Protein AF-A0A922T7E8-F1 (afdb_monomer)

Secondary structure (DSSP, 8-state):
-----------HHHHHHHHHHHHHHHTHHHHHHHHHHH-SSHHHHHHHHHHHHHHHHHHHHTT---S-HHHHHHHHHHHHHHHHTT--

Solvent-accessible surface area (backbone atoms only — not comparable to full-atom values): 5176 Å² total; per-residue (Å²): 138,83,82,80,78,81,76,75,76,74,57,69,70,60,57,54,50,53,54,52,48,51,51,54,59,73,40,44,66,60,42,35,60,53,25,50,75,79,31,98,40,74,66,58,8,50,50,50,27,51,52,32,52,54,50,50,49,53,34,50,79,69,68,65,70,86,61,61,66,69,63,48,50,51,50,49,39,52,51,54,51,33,42,77,69,70,76,94

Radius of gyration: 17.56 Å; Cα contacts (8 Å, |Δi|>4): 56; chains: 1; bounding box: 66×23×28 Å

Nearest PDB structures (foldseek):
  6kop-assembly1_F  TM=8.417E-01  e=3.363E-01  Mycobacterium tuberculosis H37Rv
  1h3l-assembly1_A  TM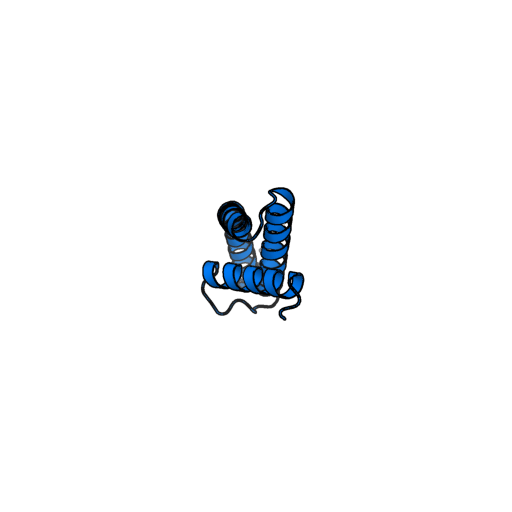=8.907E-01  e=5.599E-01  Streptomyces coelicolor A3(2)
  6in7-assembly1_B  TM=7.638E-01  e=3.002E-01  Pseudomonas aeruginosa PAO1
  8z6g-assembly1_B  TM=7.088E-01  e=2.262E-01  Pseudomonas aeruginosa

Foldseek 3Di:
DDPPPPPVPDDPLVVVLVVVLVVLVVCLVVQLVVLVVLDVDSVSSNVLSVQLSVVLNVCSVVVNPPDPSVVSSVVSSVVVSCVVVVND

InterPro domains:
  IPR013325 RNA polymerase sigma factor, region 2 [SSF88946] (16-84)

pLDDT: mean 82.47, std 15.55, range [41.03, 96.75]

Organism: NCBI:txid1509405

Structure (mmCIF, N/CA/C/O backbone):
data_AF-A0A922T7E8-F1
#
_entry.id   AF-A0A922T7E8-F1
#
loop_
_atom_site.group_PDB
_atom_site.id
_atom_site.type_symbol
_atom_site.label_atom_id
_atom_site.label_alt_id
_atom_site.label_comp_id
_atom_site.label_asym_id
_atom_site.label_entity_id
_atom_site.label_seq_id
_atom_site.pdbx_PDB_ins_code
_atom_site.Cartn_x
_atom_site.Cartn_y
_atom_site.Cartn_z
_atom_site.occupancy
_atom_site.B_iso_or_equiv
_atom_site.auth_seq_id
_atom_site.auth_comp_id
_atom_site.auth_asym_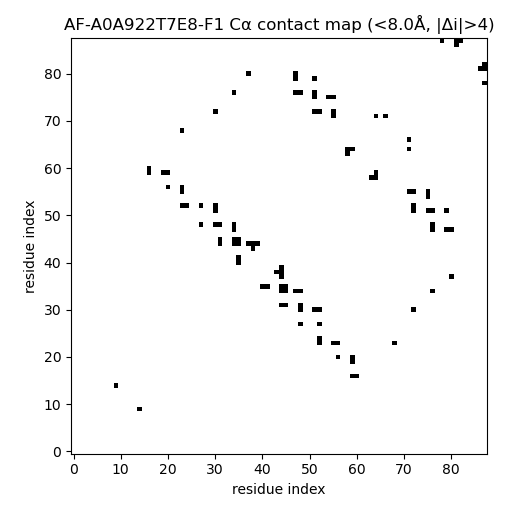id
_atom_site.auth_atom_id
_atom_site.pdbx_PDB_model_num
ATOM 1 N N . MET A 1 1 ? 54.596 1.818 -7.886 1.00 41.03 1 MET A N 1
ATOM 2 C CA . MET A 1 1 ? 53.392 2.178 -7.109 1.00 41.03 1 MET A CA 1
ATOM 3 C C . MET A 1 1 ? 52.272 2.349 -8.113 1.00 41.03 1 MET A C 1
ATOM 5 O O . MET A 1 1 ? 52.104 3.433 -8.649 1.00 41.03 1 MET A O 1
ATOM 9 N N . GLU A 1 2 ? 51.599 1.256 -8.451 1.00 44.19 2 GLU A N 1
ATOM 10 C CA . GLU A 1 2 ? 50.434 1.284 -9.334 1.00 44.19 2 GLU A CA 1
ATOM 11 C C . GLU A 1 2 ? 49.212 1.140 -8.430 1.00 44.19 2 GLU A C 1
ATOM 13 O O . GLU A 1 2 ? 49.010 0.100 -7.808 1.00 44.19 2 GLU A O 1
ATOM 18 N N . SER A 1 3 ? 48.468 2.231 -8.252 1.00 44.50 3 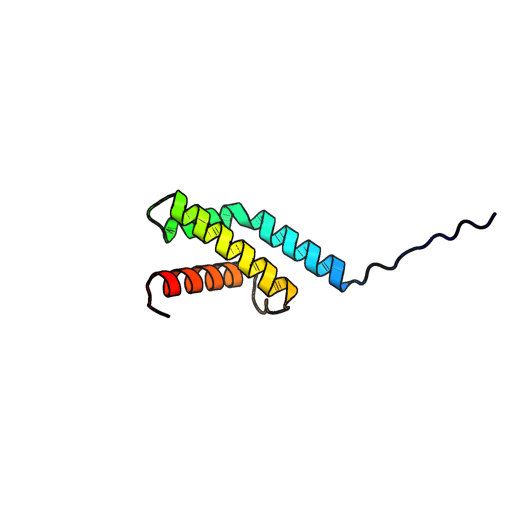SER A N 1
ATOM 19 C CA . SER A 1 3 ? 47.183 2.187 -7.562 1.00 44.50 3 SER A CA 1
ATOM 20 C C . SER A 1 3 ? 46.166 1.564 -8.508 1.00 44.50 3 SER A C 1
ATOM 22 O O . SER A 1 3 ? 45.730 2.203 -9.466 1.00 44.50 3 SER A O 1
ATOM 24 N N . GLU A 1 4 ? 45.789 0.320 -8.233 1.00 47.28 4 GLU A N 1
ATOM 25 C CA . GLU A 1 4 ? 44.633 -0.331 -8.838 1.00 47.28 4 GLU A CA 1
ATOM 26 C C . GLU A 1 4 ? 43.373 0.483 -8.504 1.00 47.28 4 GLU A C 1
ATOM 28 O O . GLU A 1 4 ? 42.817 0.412 -7.407 1.00 47.28 4 GLU A O 1
ATOM 33 N N . MET A 1 5 ? 42.908 1.293 -9.458 1.00 49.41 5 MET A N 1
ATOM 34 C CA . MET A 1 5 ? 41.550 1.824 -9.425 1.00 49.41 5 MET A CA 1
ATOM 35 C C . MET A 1 5 ? 40.593 0.664 -9.699 1.00 49.41 5 MET A C 1
ATOM 37 O O . MET A 1 5 ? 40.230 0.398 -10.844 1.00 49.41 5 MET A O 1
ATOM 41 N N . ASN A 1 6 ? 40.188 -0.038 -8.640 1.00 44.75 6 ASN A N 1
ATOM 42 C CA . ASN A 1 6 ? 39.102 -1.009 -8.684 1.00 44.75 6 ASN A CA 1
ATOM 43 C C . ASN A 1 6 ? 37.779 -0.266 -8.935 1.00 44.75 6 ASN A C 1
ATOM 45 O O . ASN A 1 6 ? 37.011 0.031 -8.018 1.00 44.75 6 ASN A O 1
ATOM 49 N N . VAL A 1 7 ? 37.521 0.080 -10.197 1.00 50.59 7 VAL A N 1
ATOM 50 C CA . VAL A 1 7 ? 36.207 0.521 -10.660 1.00 50.59 7 VAL A CA 1
ATOM 51 C C . VAL A 1 7 ? 35.334 -0.726 -10.715 1.00 50.59 7 VAL A C 1
ATOM 53 O O . VAL A 1 7 ? 35.110 -1.316 -11.770 1.00 50.59 7 VAL A O 1
ATOM 56 N N . THR A 1 8 ? 34.859 -1.158 -9.545 1.00 52.06 8 THR A N 1
ATOM 57 C CA . THR A 1 8 ? 33.760 -2.119 -9.433 1.00 52.06 8 THR A CA 1
ATOM 58 C C . THR A 1 8 ? 32.598 -1.573 -10.252 1.00 52.06 8 THR A C 1
ATOM 60 O O . THR A 1 8 ? 31.894 -0.655 -9.827 1.00 52.06 8 THR A O 1
ATOM 63 N N . SER A 1 9 ? 32.442 -2.104 -11.464 1.00 50.88 9 SER A N 1
ATOM 64 C CA . SER A 1 9 ? 31.328 -1.814 -12.354 1.00 50.88 9 SER A CA 1
ATOM 65 C C . SER A 1 9 ? 30.056 -2.254 -11.641 1.00 50.88 9 SER A C 1
ATOM 67 O O . SER A 1 9 ? 29.729 -3.440 -11.614 1.00 50.88 9 SER A O 1
ATOM 69 N N . ARG A 1 10 ? 29.365 -1.312 -10.988 1.00 53.28 10 ARG A N 1
ATOM 70 C CA . ARG A 1 10 ? 28.044 -1.576 -10.414 1.00 53.28 10 ARG A CA 1
ATOM 71 C C . ARG A 1 10 ? 27.142 -2.003 -11.564 1.00 53.28 10 ARG A C 1
ATOM 73 O O . ARG A 1 10 ? 26.983 -1.270 -12.539 1.00 53.28 10 ARG A O 1
ATOM 80 N N . LYS A 1 11 ? 26.615 -3.222 -11.475 1.00 54.34 11 LYS A N 1
ATOM 81 C CA . LYS A 1 11 ? 25.719 -3.795 -12.479 1.00 54.34 11 LYS A CA 1
ATOM 82 C C . LYS A 1 11 ? 24.509 -2.853 -12.643 1.00 54.34 11 LYS A C 1
ATOM 84 O O . LYS A 1 11 ? 23.921 -2.491 -11.627 1.00 54.34 11 LYS A O 1
ATOM 89 N N . PRO A 1 12 ? 24.099 -2.486 -13.871 1.00 56.16 12 PRO A N 1
ATOM 90 C CA . PRO A 1 12 ? 23.006 -1.534 -14.114 1.00 56.16 12 PRO A CA 1
ATOM 91 C C . PRO A 1 12 ? 21.694 -1.859 -13.376 1.00 56.16 12 PRO A C 1
ATOM 93 O O . PRO A 1 12 ? 21.003 -0.955 -12.918 1.00 56.16 12 PRO A O 1
ATOM 96 N N . ALA A 1 13 ? 21.396 -3.151 -13.203 1.00 58.84 13 ALA A N 1
ATOM 97 C CA . ALA A 1 13 ? 20.188 -3.643 -12.538 1.00 58.84 13 ALA A CA 1
ATOM 98 C C . ALA A 1 13 ? 20.094 -3.276 -11.041 1.00 58.84 13 ALA A C 1
ATOM 100 O O . ALA A 1 13 ? 18.997 -3.135 -10.504 1.00 58.84 13 ALA A O 1
ATOM 101 N N . ASP A 1 14 ? 21.234 -3.096 -10.369 1.00 63.31 14 ASP A N 1
ATOM 102 C CA . ASP A 1 14 ? 21.281 -2.752 -8.942 1.00 63.31 14 ASP A CA 1
ATOM 103 C C . ASP A 1 14 ? 20.966 -1.259 -8.724 1.00 63.31 14 ASP A C 1
ATOM 105 O O . ASP A 1 14 ? 20.294 -0.870 -7.772 1.00 63.31 14 ASP A O 1
ATOM 109 N N . THR A 1 15 ? 21.371 -0.402 -9.669 1.00 66.69 15 THR A N 1
ATOM 110 C CA . THR A 1 15 ? 21.030 1.029 -9.648 1.00 66.69 15 THR A CA 1
ATOM 111 C C . THR A 1 15 ? 19.536 1.247 -9.895 1.00 66.69 15 THR A C 1
ATOM 113 O O . THR A 1 15 ? 18.899 1.982 -9.147 1.00 66.69 15 THR A O 1
ATOM 116 N N . GLU A 1 16 ? 18.957 0.562 -10.887 1.00 70.19 16 GLU A N 1
ATOM 117 C CA . GLU A 1 16 ? 17.531 0.689 -11.219 1.00 70.19 16 GLU A CA 1
ATOM 118 C C . GLU A 1 16 ? 16.622 0.234 -10.066 1.00 70.19 16 GLU A C 1
ATOM 120 O O . GLU A 1 16 ? 15.638 0.903 -9.745 1.00 70.19 16 GLU A O 1
ATOM 125 N N . THR A 1 17 ? 16.973 -0.872 -9.403 1.00 73.75 17 THR A N 1
ATOM 126 C CA . THR A 1 17 ? 16.219 -1.383 -8.247 1.00 73.75 17 THR A CA 1
ATOM 127 C C . THR A 1 17 ? 16.240 -0.373 -7.099 1.00 73.75 17 THR A C 1
ATOM 129 O O . THR A 1 17 ? 15.184 0.010 -6.599 1.00 73.75 17 THR A O 1
ATOM 132 N N . ARG A 1 18 ? 17.416 0.168 -6.755 1.00 77.12 18 ARG A N 1
ATOM 133 C CA . ARG A 1 18 ? 17.565 1.172 -5.684 1.00 77.12 18 ARG A CA 1
ATOM 134 C C . ARG A 1 18 ? 16.867 2.495 -5.991 1.00 77.12 18 ARG A C 1
ATOM 136 O O . ARG A 1 18 ? 16.372 3.160 -5.082 1.00 77.12 18 ARG A O 1
ATOM 143 N N . ASP A 1 19 ? 16.812 2.898 -7.256 1.00 81.06 19 ASP A N 1
ATOM 144 C CA . ASP A 1 19 ? 16.093 4.109 -7.657 1.00 81.06 19 ASP A CA 1
ATOM 145 C C . ASP A 1 19 ? 14.573 3.919 -7.568 1.00 81.06 19 ASP A C 1
ATOM 147 O O . ASP A 1 19 ? 13.856 4.829 -7.144 1.00 81.06 19 ASP A O 1
ATOM 151 N N . ARG A 1 20 ? 14.076 2.714 -7.863 1.00 77.12 20 ARG A N 1
ATOM 152 C CA . ARG A 1 20 ? 12.659 2.3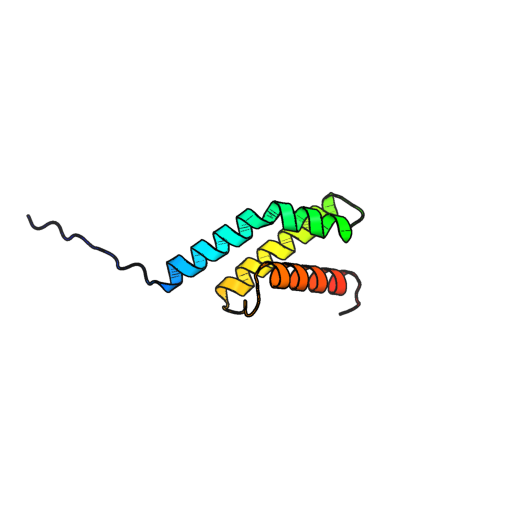62 -7.700 1.00 77.12 20 ARG A CA 1
ATOM 153 C C . ARG A 1 20 ? 12.273 2.159 -6.230 1.00 77.12 20 ARG A C 1
ATOM 155 O O . ARG A 1 20 ? 11.180 2.564 -5.845 1.00 77.12 20 ARG A O 1
ATOM 162 N N . GLU A 1 21 ? 13.162 1.637 -5.388 1.00 83.00 21 GLU A N 1
ATOM 163 C CA . GLU A 1 21 ? 12.975 1.613 -3.928 1.00 83.00 21 GLU A CA 1
ATOM 164 C C . GLU A 1 21 ? 12.858 3.025 -3.351 1.00 83.00 21 GLU A C 1
ATOM 166 O O . GLU A 1 21 ? 11.932 3.303 -2.587 1.00 83.00 21 GLU A O 1
ATOM 171 N N . ARG A 1 22 ? 13.748 3.940 -3.761 1.00 85.00 22 ARG A N 1
ATOM 172 C CA . ARG A 1 22 ? 13.660 5.356 -3.380 1.00 85.00 22 ARG A CA 1
ATOM 173 C C . ARG A 1 22 ? 12.349 5.985 -3.832 1.00 85.00 22 ARG A C 1
ATOM 175 O O . ARG A 1 22 ? 11.755 6.750 -3.080 1.00 85.00 22 ARG A O 1
ATOM 182 N N . LEU A 1 23 ? 11.870 5.646 -5.027 1.00 84.44 23 LEU A N 1
ATOM 183 C CA . LEU A 1 23 ? 10.573 6.116 -5.507 1.00 84.44 23 LEU A CA 1
ATOM 184 C C . LEU A 1 23 ? 9.414 5.593 -4.639 1.00 84.44 23 LEU A C 1
ATOM 186 O O . LEU A 1 23 ? 8.496 6.345 -4.334 1.00 84.44 23 LEU A O 1
ATOM 190 N N . ILE A 1 24 ? 9.460 4.340 -4.176 1.00 86.81 24 ILE A N 1
ATOM 191 C CA . ILE A 1 24 ? 8.464 3.811 -3.225 1.00 86.81 24 ILE A CA 1
ATOM 192 C C . ILE A 1 24 ? 8.480 4.614 -1.915 1.00 86.81 24 ILE A C 1
ATOM 194 O O . ILE A 1 24 ? 7.425 4.912 -1.354 1.00 86.81 24 ILE A O 1
ATOM 198 N N . GLU A 1 25 ? 9.659 5.002 -1.432 1.00 87.12 25 GLU A N 1
ATOM 199 C CA . GLU A 1 25 ? 9.795 5.799 -0.209 1.00 87.12 25 GLU A CA 1
ATOM 200 C C . GLU A 1 25 ? 9.219 7.210 -0.357 1.00 87.12 25 GLU A C 1
ATOM 202 O O . GLU A 1 25 ? 8.526 7.677 0.550 1.00 87.12 25 GLU A O 1
ATOM 207 N N . THR A 1 26 ? 9.419 7.875 -1.501 1.00 89.75 26 THR A N 1
ATOM 208 C CA . THR A 1 26 ? 8.813 9.199 -1.741 1.00 89.75 26 THR A CA 1
ATOM 209 C C . THR A 1 26 ? 7.289 9.140 -1.824 1.00 89.75 26 THR A C 1
ATOM 211 O O . THR A 1 26 ? 6.618 10.130 -1.535 1.00 89.75 26 THR A O 1
ATOM 214 N N . MET A 1 27 ? 6.727 7.974 -2.153 1.00 89.56 27 MET A N 1
ATOM 215 C CA . MET A 1 27 ? 5.286 7.740 -2.190 1.00 89.56 27 MET A CA 1
ATOM 216 C C . MET A 1 27 ? 4.657 7.439 -0.826 1.00 89.56 27 MET A C 1
ATOM 218 O O . MET A 1 27 ? 3.427 7.415 -0.729 1.00 89.56 27 MET A O 1
ATOM 222 N N . ALA A 1 28 ? 5.446 7.246 0.235 1.00 89.38 28 ALA A N 1
ATOM 223 C CA . ALA A 1 28 ? 4.924 6.885 1.553 1.00 89.38 28 ALA A CA 1
ATOM 224 C C . ALA A 1 28 ? 3.802 7.817 2.067 1.00 89.38 28 ALA A C 1
ATOM 226 O O . ALA A 1 28 ? 2.780 7.292 2.513 1.00 89.38 28 ALA A O 1
ATOM 227 N N . PRO A 1 29 ? 3.884 9.161 1.954 1.00 92.12 29 PRO A N 1
ATOM 228 C CA . PRO A 1 29 ? 2.788 10.044 2.365 1.00 92.12 29 PRO A CA 1
ATOM 229 C C . PRO A 1 29 ? 1.484 9.793 1.592 1.00 92.12 29 PRO A C 1
ATOM 231 O O . PRO A 1 29 ? 0.406 9.770 2.185 1.00 92.12 29 PRO A O 1
ATOM 234 N N . SER A 1 30 ? 1.577 9.551 0.282 1.00 91.88 30 SER A N 1
ATOM 235 C CA . SER A 1 30 ? 0.423 9.237 -0.570 1.00 91.88 30 SER A CA 1
ATOM 236 C C . SER A 1 30 ? -0.197 7.890 -0.205 1.00 91.88 30 SER A C 1
ATOM 238 O O . SER A 1 30 ? -1.420 7.764 -0.160 1.00 91.88 30 SER A O 1
ATOM 240 N N . VAL A 1 31 ? 0.634 6.891 0.107 1.00 93.75 31 VAL A N 1
ATOM 241 C CA . VAL A 1 31 ? 0.176 5.577 0.579 1.00 93.75 31 VAL A CA 1
ATOM 242 C C . VAL A 1 31 ? -0.517 5.696 1.937 1.00 93.75 31 VAL A C 1
ATOM 244 O O . VAL A 1 31 ? -1.584 5.119 2.121 1.00 93.75 31 VAL A O 1
ATOM 247 N N . HIS A 1 32 ? 0.012 6.498 2.862 1.00 93.38 32 HIS A N 1
ATOM 248 C CA . HIS A 1 32 ? -0.661 6.786 4.131 1.00 93.38 32 HIS A CA 1
ATOM 249 C C . HIS A 1 32 ? -2.034 7.438 3.923 1.00 93.38 32 HIS A C 1
ATOM 251 O O . HIS A 1 32 ? -3.024 6.955 4.467 1.00 93.38 32 HIS A O 1
ATOM 257 N N . HIS A 1 33 ? -2.117 8.466 3.072 1.00 92.75 33 HIS A N 1
ATOM 258 C CA . HIS A 1 33 ? -3.387 9.130 2.767 1.00 92.75 33 HIS A CA 1
ATOM 259 C C . HIS A 1 33 ? -4.415 8.185 2.123 1.00 92.75 33 HIS A C 1
ATOM 261 O O . HIS A 1 33 ? -5.620 8.307 2.339 1.00 92.75 33 HIS A O 1
ATOM 267 N N . MET A 1 34 ? -3.949 7.234 1.315 1.00 93.50 34 MET A N 1
ATOM 268 C CA . MET A 1 34 ? -4.800 6.207 0.725 1.00 93.50 34 MET A CA 1
ATOM 269 C C . MET A 1 34 ? -5.304 5.218 1.783 1.00 93.50 34 MET A C 1
ATOM 271 O O . MET A 1 34 ? -6.492 4.907 1.793 1.00 93.50 34 MET A O 1
ATOM 275 N N . ALA A 1 35 ? -4.441 4.781 2.704 1.00 94.69 35 ALA A N 1
ATOM 276 C CA . ALA A 1 35 ? -4.804 3.874 3.791 1.00 94.69 35 ALA A CA 1
ATOM 277 C C . ALA A 1 35 ? -5.850 4.477 4.747 1.00 94.69 35 ALA A C 1
ATOM 279 O O . ALA A 1 35 ? -6.751 3.763 5.189 1.00 94.69 35 ALA A O 1
ATOM 280 N N . ASP A 1 36 ? -5.798 5.791 4.989 1.00 94.06 36 ASP A N 1
ATOM 281 C CA . ASP A 1 36 ? -6.810 6.516 5.774 1.00 94.06 36 ASP A CA 1
ATOM 282 C C . ASP A 1 36 ? -8.226 6.396 5.176 1.00 94.06 36 ASP A C 1
ATOM 284 O O . ASP A 1 36 ? -9.216 6.499 5.896 1.00 94.06 36 ASP A O 1
ATOM 288 N N . ARG A 1 37 ? -8.360 6.151 3.863 1.00 91.69 37 ARG A N 1
ATOM 289 C CA . ARG A 1 37 ? -9.674 5.941 3.224 1.00 91.69 37 ARG A CA 1
ATOM 290 C C . ARG A 1 37 ? -10.244 4.546 3.455 1.00 91.69 37 ARG A C 1
ATOM 292 O O . ARG A 1 37 ? -11.451 4.366 3.328 1.00 91.69 37 ARG A O 1
ATOM 299 N N . PHE A 1 38 ? -9.394 3.571 3.764 1.00 89.00 38 PHE A N 1
ATOM 300 C CA . PHE A 1 38 ? -9.803 2.193 4.040 1.00 89.00 38 PHE A CA 1
ATOM 301 C C . PHE A 1 38 ? -10.031 1.935 5.530 1.00 89.00 38 PHE A C 1
ATOM 303 O O . PHE A 1 38 ? -10.780 1.028 5.883 1.00 89.00 38 PHE A O 1
ATOM 310 N N . MET A 1 39 ? -9.377 2.704 6.403 1.00 90.19 39 MET A N 1
ATOM 311 C CA . MET A 1 39 ? -9.322 2.437 7.836 1.00 90.19 39 MET A CA 1
ATOM 312 C C . MET A 1 39 ? -9.900 3.599 8.642 1.00 90.19 39 MET A C 1
ATOM 314 O O . MET A 1 39 ? -9.521 4.749 8.467 1.00 90.19 39 MET A O 1
ATOM 318 N N . HIS A 1 40 ? -10.765 3.291 9.608 1.00 87.94 40 HIS A N 1
ATOM 319 C CA . HIS A 1 40 ? -11.349 4.294 10.510 1.00 87.94 40 HIS A CA 1
ATOM 320 C C . HIS A 1 40 ? -10.452 4.647 11.710 1.00 87.94 40 HIS A C 1
ATOM 322 O O . HIS A 1 40 ? -10.824 5.471 12.543 1.00 87.94 40 HIS A O 1
ATOM 328 N N . SER A 1 41 ? -9.274 4.025 11.813 1.00 93.50 41 SER A N 1
ATOM 329 C CA . SER A 1 41 ? -8.276 4.289 12.851 1.00 93.50 41 SER A CA 1
ATOM 330 C C . SER A 1 41 ? -6.954 4.695 12.217 1.00 93.50 41 SER A C 1
ATOM 332 O O . SER A 1 41 ? -6.458 4.015 11.317 1.00 93.50 41 SER A O 1
ATOM 334 N N . ARG A 1 42 ? -6.342 5.757 12.753 1.00 92.12 42 ARG A N 1
ATOM 335 C CA . ARG A 1 42 ? -5.009 6.225 12.345 1.00 92.12 42 ARG A CA 1
ATOM 336 C C . ARG A 1 42 ? -3.941 5.145 12.524 1.00 92.12 42 ARG A C 1
ATOM 338 O O . ARG A 1 42 ? -3.010 5.062 11.730 1.00 92.12 42 ARG A O 1
ATOM 345 N N . GLU A 1 43 ? -4.063 4.326 13.565 1.00 94.12 43 GLU A N 1
ATOM 346 C CA . GLU A 1 43 ? -3.123 3.236 13.828 1.00 94.12 43 GLU A CA 1
ATOM 347 C C . GLU A 1 43 ? -3.241 2.137 12.767 1.00 94.12 43 GLU A C 1
ATOM 349 O O . GLU A 1 43 ? -2.237 1.752 12.167 1.00 94.12 43 GLU A O 1
ATOM 354 N N . ALA A 1 44 ? -4.471 1.712 12.465 1.00 92.62 44 ALA A N 1
ATOM 355 C CA . ALA A 1 44 ? -4.742 0.711 11.436 1.00 92.62 44 ALA A CA 1
ATOM 356 C C . ALA A 1 44 ? -4.355 1.208 10.032 1.00 92.62 44 ALA A C 1
ATOM 358 O O . ALA A 1 44 ? -3.789 0.453 9.245 1.00 92.62 44 ALA A O 1
ATOM 359 N N . ALA A 1 45 ? -4.590 2.489 9.726 1.00 94.44 45 ALA A N 1
ATOM 360 C CA . ALA A 1 45 ? -4.146 3.107 8.477 1.00 94.44 45 ALA A CA 1
ATOM 361 C C . ALA A 1 45 ? -2.615 3.114 8.361 1.00 94.44 45 ALA A C 1
ATOM 363 O O . ALA A 1 45 ? -2.056 2.755 7.324 1.00 94.44 45 ALA A O 1
ATOM 364 N N . ALA A 1 46 ? -1.914 3.480 9.439 1.00 95.00 46 ALA A N 1
ATOM 365 C CA . ALA A 1 46 ? -0.458 3.477 9.457 1.00 95.00 46 ALA A CA 1
ATOM 366 C C . ALA A 1 46 ? 0.121 2.064 9.306 1.00 95.00 46 ALA A C 1
ATOM 368 O O . ALA A 1 46 ? 1.134 1.889 8.634 1.00 95.00 46 ALA A O 1
ATOM 369 N N . GLU A 1 47 ? -0.510 1.060 9.911 1.00 95.88 47 GLU A N 1
ATOM 370 C CA . GLU A 1 47 ? -0.134 -0.341 9.734 1.00 95.88 47 GLU A CA 1
ATOM 371 C C . GLU A 1 47 ? -0.351 -0.816 8.293 1.00 95.88 47 GLU A C 1
ATOM 373 O O . GLU A 1 47 ? 0.588 -1.330 7.684 1.00 95.88 47 GLU A O 1
ATOM 378 N N . LEU A 1 48 ? -1.531 -0.565 7.719 1.00 96.31 48 LEU A N 1
ATOM 379 C CA . LEU A 1 48 ? -1.846 -0.909 6.331 1.00 96.31 48 LEU A CA 1
ATOM 380 C C . LEU A 1 48 ? -0.859 -0.265 5.345 1.00 96.31 48 LEU A C 1
ATOM 382 O O . LEU A 1 48 ? -0.397 -0.913 4.404 1.00 96.31 48 LEU A O 1
ATOM 386 N N . ALA A 1 49 ? -0.501 1.001 5.566 1.00 95.81 49 ALA A N 1
ATOM 387 C CA . ALA A 1 49 ? 0.472 1.705 4.738 1.00 95.81 49 ALA A CA 1
ATOM 388 C C . ALA A 1 49 ? 1.871 1.071 4.824 1.00 95.81 49 ALA A C 1
ATOM 390 O O . ALA A 1 49 ? 2.505 0.850 3.790 1.00 95.81 49 ALA A O 1
ATOM 391 N N . ARG A 1 50 ? 2.340 0.726 6.034 1.00 95.81 50 ARG A N 1
ATOM 392 C CA . ARG A 1 50 ? 3.631 0.041 6.226 1.00 95.81 50 ARG A CA 1
ATOM 393 C C . ARG A 1 50 ? 3.662 -1.309 5.519 1.00 95.81 50 ARG A C 1
ATOM 395 O O . ARG A 1 50 ? 4.634 -1.605 4.828 1.00 95.81 50 ARG A O 1
ATOM 402 N N . GLU A 1 51 ? 2.603 -2.098 5.666 1.00 96.75 51 GLU A N 1
ATOM 403 C CA . GLU A 1 51 ? 2.485 -3.411 5.029 1.00 96.75 51 GLU A CA 1
ATOM 404 C C . GLU A 1 51 ? 2.474 -3.293 3.497 1.00 96.75 51 GLU A C 1
ATOM 406 O O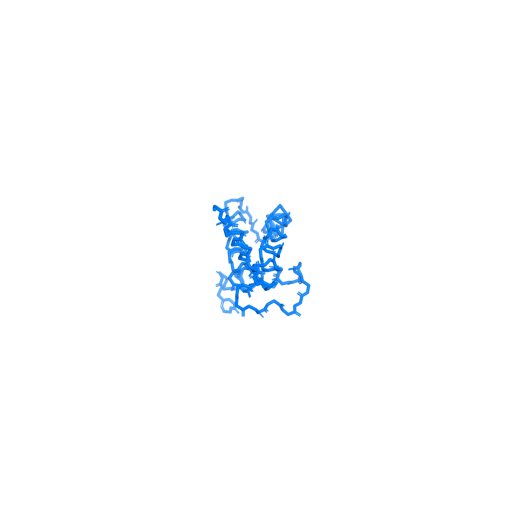 . GLU A 1 51 ? 3.197 -4.015 2.80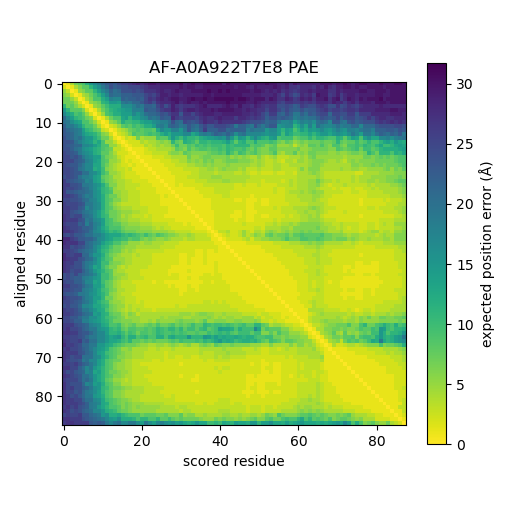8 1.00 96.75 51 GLU A O 1
ATOM 411 N N . THR A 1 52 ? 1.746 -2.306 2.966 1.00 96.50 52 THR A N 1
ATOM 412 C CA . THR A 1 52 ? 1.694 -2.017 1.525 1.00 96.50 52 THR A CA 1
ATOM 413 C C . THR A 1 52 ? 3.078 -1.678 0.969 1.00 96.50 52 THR A C 1
ATOM 415 O O . THR A 1 52 ? 3.498 -2.244 -0.041 1.00 96.50 52 THR A O 1
ATOM 418 N N . LEU A 1 53 ? 3.812 -0.776 1.629 1.00 94.50 53 LEU A N 1
ATOM 419 C CA . LEU A 1 53 ? 5.156 -0.374 1.203 1.00 94.50 53 LEU A CA 1
ATOM 420 C C . LEU A 1 53 ? 6.148 -1.541 1.287 1.00 94.50 53 LEU A C 1
ATOM 422 O O . LEU A 1 53 ? 6.933 -1.740 0.362 1.00 94.50 53 LEU A O 1
ATOM 426 N N . ALA A 1 54 ? 6.097 -2.334 2.362 1.00 93.81 54 ALA A N 1
ATOM 427 C CA . ALA A 1 54 ? 6.945 -3.513 2.522 1.00 93.81 54 ALA A CA 1
ATOM 428 C C . ALA A 1 54 ? 6.704 -4.542 1.408 1.00 93.81 54 ALA A C 1
ATOM 430 O O . ALA A 1 54 ? 7.657 -5.026 0.793 1.00 93.81 54 ALA A O 1
ATOM 431 N N . LYS A 1 55 ? 5.436 -4.829 1.084 1.00 94.19 55 LYS A N 1
ATOM 432 C CA . LYS A 1 55 ? 5.099 -5.746 -0.009 1.00 94.19 55 LYS A CA 1
ATOM 433 C C . LYS A 1 55 ? 5.530 -5.196 -1.369 1.00 94.19 55 LYS A C 1
ATOM 435 O O . LYS A 1 55 ? 6.050 -5.960 -2.174 1.00 94.19 55 LYS A O 1
ATOM 440 N N . ALA A 1 56 ? 5.380 -3.894 -1.609 1.00 91.88 56 ALA A N 1
ATOM 441 C CA . ALA A 1 56 ? 5.798 -3.265 -2.862 1.00 91.88 56 ALA A CA 1
ATOM 442 C C . ALA A 1 56 ? 7.316 -3.336 -3.080 1.00 91.88 56 ALA A C 1
ATOM 444 O O . ALA A 1 56 ? 7.756 -3.594 -4.199 1.00 91.88 56 ALA A O 1
ATOM 445 N N . LYS A 1 57 ? 8.117 -3.160 -2.019 1.00 89.31 57 LYS A N 1
ATOM 446 C CA . LYS A 1 57 ? 9.575 -3.357 -2.083 1.00 89.31 57 LYS A CA 1
ATOM 447 C C . LYS A 1 57 ? 9.926 -4.811 -2.412 1.00 89.31 57 LYS A C 1
ATOM 449 O O . LYS A 1 57 ? 10.696 -5.058 -3.331 1.00 89.31 57 LYS A O 1
ATOM 454 N N . SER A 1 58 ? 9.278 -5.769 -1.749 1.00 89.31 58 SER A N 1
ATOM 455 C CA . SER A 1 58 ? 9.478 -7.196 -2.035 1.00 89.31 58 SER A CA 1
ATOM 456 C C . SER A 1 58 ? 9.066 -7.585 -3.468 1.00 89.31 58 SER A C 1
ATOM 458 O O . SER A 1 58 ? 9.779 -8.336 -4.132 1.00 89.31 58 SER A O 1
ATOM 460 N N . ASP A 1 59 ? 7.954 -7.050 -3.985 1.00 88.69 59 ASP A N 1
ATOM 461 C CA . ASP A 1 59 ? 7.511 -7.283 -5.369 1.00 88.69 59 ASP A CA 1
ATOM 462 C C . ASP A 1 59 ? 8.483 -6.671 -6.392 1.00 88.69 59 ASP A C 1
ATOM 464 O O . ASP A 1 59 ? 8.668 -7.227 -7.479 1.00 88.69 59 ASP A O 1
ATOM 468 N N . LEU A 1 60 ? 9.114 -5.542 -6.056 1.00 84.06 60 LEU A N 1
ATOM 469 C CA . LEU A 1 60 ? 10.136 -4.903 -6.880 1.00 84.06 60 LEU A CA 1
ATOM 470 C C . LEU A 1 60 ? 11.403 -5.760 -6.975 1.00 84.06 60 LEU A C 1
ATOM 472 O O . LEU A 1 60 ? 11.857 -6.022 -8.087 1.00 84.06 60 LEU A O 1
ATOM 476 N N . GLU A 1 61 ? 11.918 -6.250 -5.844 1.00 80.75 61 GLU A N 1
ATOM 477 C CA . GLU A 1 61 ? 13.068 -7.168 -5.796 1.00 80.75 61 GLU A CA 1
ATOM 478 C C . GLU A 1 61 ? 12.808 -8.460 -6.593 1.00 80.75 61 GLU A C 1
ATOM 480 O O . GLU A 1 61 ? 13.701 -8.989 -7.253 1.00 80.75 61 GLU A O 1
ATOM 485 N N . ALA A 1 62 ? 11.561 -8.942 -6.592 1.00 82.06 62 ALA A N 1
ATOM 486 C CA . ALA A 1 62 ? 11.137 -10.117 -7.352 1.00 82.06 62 ALA A CA 1
ATOM 487 C C . ALA A 1 62 ? 10.866 -9.841 -8.848 1.00 82.06 62 ALA A C 1
ATOM 489 O O . ALA A 1 62 ? 10.513 -10.764 -9.588 1.00 82.06 62 ALA A O 1
ATOM 490 N N . GLY A 1 63 ? 10.970 -8.589 -9.312 1.00 77.38 63 GLY A N 1
ATOM 491 C CA . GLY A 1 63 ? 10.650 -8.202 -10.692 1.00 77.38 63 GLY A CA 1
ATOM 492 C C . GLY A 1 63 ? 9.159 -8.321 -11.049 1.00 77.38 63 GLY A C 1
ATOM 493 O O . GLY A 1 63 ? 8.799 -8.406 -12.224 1.00 77.38 63 GLY A O 1
ATOM 494 N N . ALA A 1 64 ? 8.269 -8.339 -10.053 1.00 75.31 64 ALA A N 1
ATOM 495 C CA . ALA A 1 64 ? 6.830 -8.539 -10.226 1.00 75.31 64 ALA A CA 1
ATOM 496 C C . ALA A 1 64 ? 6.059 -7.247 -10.576 1.00 75.31 64 ALA A C 1
ATOM 498 O O . ALA A 1 64 ? 4.861 -7.294 -10.877 1.00 75.31 64 ALA A O 1
ATOM 499 N N . VAL A 1 65 ? 6.728 -6.090 -10.581 1.00 75.81 65 VAL A N 1
ATOM 500 C CA . VAL A 1 65 ? 6.123 -4.785 -10.895 1.00 75.81 65 VAL A CA 1
ATOM 501 C C . VAL A 1 65 ? 5.965 -4.615 -12.411 1.00 75.81 65 VAL A C 1
ATOM 503 O O . VAL A 1 65 ? 6.860 -4.129 -13.101 1.00 75.81 65 VAL A O 1
ATOM 506 N N . LYS A 1 66 ? 4.799 -5.016 -12.930 1.00 68.81 66 LYS A N 1
ATOM 507 C CA . LYS A 1 66 ? 4.452 -4.981 -14.368 1.00 68.81 66 LYS A CA 1
ATOM 508 C C . LYS A 1 66 ? 3.625 -3.759 -14.798 1.00 68.81 66 LYS A C 1
ATOM 510 O O . LYS A 1 66 ? 3.343 -3.599 -15.981 1.00 68.81 66 LYS A O 1
ATOM 515 N N . THR A 1 67 ? 3.197 -2.928 -13.850 1.00 75.00 67 THR A N 1
ATOM 516 C CA . THR A 1 67 ? 2.308 -1.771 -14.061 1.00 75.00 67 THR A CA 1
ATOM 517 C C . THR A 1 67 ? 2.936 -0.490 -13.512 1.00 75.00 67 THR A C 1
ATOM 519 O O . THR A 1 67 ? 3.967 -0.544 -12.841 1.00 75.00 67 THR A O 1
ATOM 522 N N . ALA A 1 68 ? 2.299 0.663 -13.749 1.00 84.38 68 ALA A N 1
ATOM 523 C CA . ALA A 1 68 ? 2.652 1.909 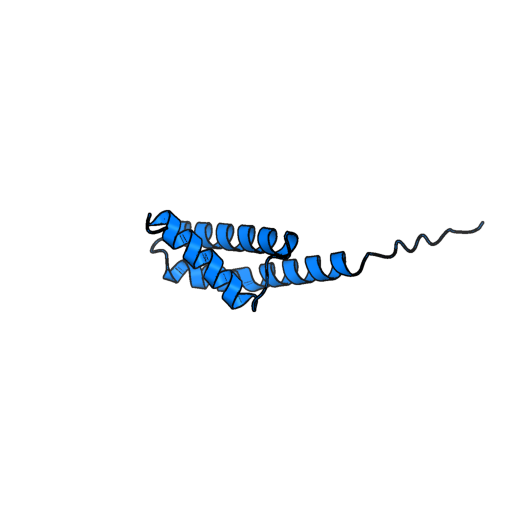-13.067 1.00 84.38 68 ALA A CA 1
ATOM 524 C C . ALA A 1 68 ? 2.660 1.716 -11.537 1.00 84.38 68 ALA A C 1
ATOM 526 O O . ALA A 1 68 ? 1.824 0.979 -11.000 1.00 84.38 68 ALA A O 1
ATOM 527 N N . LEU A 1 69 ? 3.607 2.367 -10.851 1.00 83.50 69 LEU A N 1
ATOM 528 C CA . LEU A 1 69 ? 3.863 2.152 -9.425 1.00 83.50 69 LEU A CA 1
ATOM 529 C C . LEU A 1 69 ? 2.639 2.485 -8.558 1.00 83.50 69 LEU A C 1
ATOM 531 O O . LEU A 1 69 ? 2.278 1.689 -7.697 1.00 83.50 69 LEU A O 1
ATOM 535 N N . ASP A 1 70 ? 1.940 3.581 -8.852 1.00 85.31 70 ASP A N 1
ATOM 536 C CA . ASP A 1 70 ? 0.727 4.005 -8.140 1.00 85.31 70 ASP A CA 1
ATOM 537 C C . ASP A 1 70 ? -0.369 2.932 -8.186 1.00 85.31 70 ASP A C 1
ATOM 539 O O . ASP A 1 70 ? -0.947 2.559 -7.164 1.00 85.31 70 ASP A O 1
ATOM 543 N N . ALA A 1 71 ? -0.620 2.383 -9.378 1.00 88.56 71 ALA A N 1
ATOM 544 C CA . ALA A 1 71 ? -1.602 1.322 -9.577 1.00 88.56 71 ALA A CA 1
ATOM 545 C C . ALA A 1 71 ? -1.180 0.028 -8.868 1.00 88.56 71 ALA A C 1
ATOM 547 O O . ALA A 1 71 ? -2.018 -0.696 -8.330 1.00 88.56 71 ALA A O 1
ATOM 548 N N . HIS A 1 72 ? 0.124 -0.256 -8.840 1.00 91.19 72 HIS A N 1
ATOM 549 C CA . HIS A 1 72 ? 0.667 -1.409 -8.137 1.00 91.19 72 HIS A CA 1
ATOM 550 C C . HIS A 1 72 ? 0.497 -1.281 -6.614 1.00 91.19 72 HIS A C 1
ATOM 552 O O . HIS A 1 72 ? 0.033 -2.226 -5.978 1.00 91.19 72 HIS A O 1
ATOM 558 N N . LEU A 1 73 ? 0.787 -0.106 -6.046 1.00 92.44 73 LEU A N 1
ATOM 559 C CA . LEU A 1 73 ? 0.587 0.200 -4.626 1.00 92.44 73 LEU A CA 1
ATOM 560 C C . LEU A 1 73 ? -0.890 0.105 -4.228 1.00 92.44 73 LEU A C 1
ATOM 562 O O . LEU A 1 73 ? -1.210 -0.520 -3.218 1.00 92.44 73 LEU A O 1
ATOM 566 N N . PHE A 1 74 ? -1.794 0.661 -5.042 1.00 92.75 74 PHE A N 1
ATOM 567 C CA . PHE A 1 74 ? -3.235 0.534 -4.813 1.00 92.75 74 PHE A CA 1
ATOM 568 C C . PHE A 1 74 ? -3.682 -0.932 -4.829 1.00 92.75 74 PHE A C 1
ATOM 570 O O . PHE A 1 74 ? -4.414 -1.362 -3.940 1.00 92.75 74 PHE A O 1
ATOM 577 N N . ARG A 1 75 ? -3.218 -1.720 -5.810 1.00 93.56 75 ARG A N 1
ATOM 578 C CA . ARG A 1 75 ? -3.554 -3.147 -5.915 1.00 93.56 75 ARG A CA 1
ATOM 579 C C . ARG A 1 75 ? -3.117 -3.919 -4.672 1.00 93.56 75 ARG A C 1
ATOM 581 O O . ARG A 1 75 ? -3.921 -4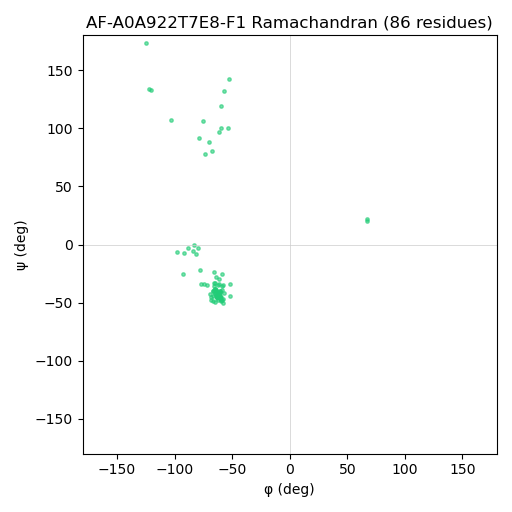.670 -4.132 1.00 93.56 75 ARG A O 1
ATOM 588 N N . ILE A 1 76 ? -1.877 -3.721 -4.220 1.00 95.00 76 ILE A N 1
ATOM 589 C CA . ILE A 1 76 ? -1.355 -4.358 -3.004 1.00 95.00 76 ILE A CA 1
ATOM 590 C C . ILE A 1 76 ? -2.227 -3.995 -1.803 1.00 95.00 76 ILE A C 1
ATOM 592 O O . ILE A 1 76 ? -2.677 -4.881 -1.082 1.00 95.00 76 ILE A O 1
ATOM 596 N N . MET A 1 77 ? -2.496 -2.703 -1.604 1.00 96.06 77 MET A N 1
ATOM 597 C CA . MET A 1 77 ? -3.297 -2.245 -0.471 1.00 96.06 77 MET A CA 1
ATOM 598 C C . MET A 1 77 ? -4.697 -2.856 -0.493 1.00 96.06 77 MET A C 1
ATOM 600 O O . MET A 1 77 ? -5.178 -3.348 0.524 1.00 96.06 77 MET A O 1
ATOM 604 N N . HIS A 1 78 ? -5.334 -2.866 -1.662 1.00 94.88 78 HIS A N 1
ATOM 605 C CA . HIS A 1 78 ? -6.648 -3.462 -1.844 1.00 94.88 78 HIS A CA 1
ATOM 606 C C . HIS A 1 78 ? -6.639 -4.967 -1.535 1.00 94.88 78 HIS A C 1
ATOM 608 O O . HIS A 1 78 ? -7.536 -5.456 -0.856 1.00 94.88 78 HIS A O 1
ATOM 614 N N . GLU A 1 79 ? -5.616 -5.704 -1.976 1.00 94.69 79 GLU A N 1
ATOM 615 C CA . GLU A 1 79 ? -5.460 -7.130 -1.663 1.00 94.69 79 GLU A CA 1
ATOM 616 C C . GLU A 1 79 ? -5.314 -7.381 -0.155 1.00 94.69 79 GLU A C 1
ATOM 618 O O . GLU A 1 79 ? -6.022 -8.237 0.375 1.00 94.69 79 GLU A O 1
ATOM 623 N N . ILE A 1 80 ? -4.485 -6.598 0.543 1.00 95.69 80 ILE A N 1
ATOM 624 C CA . ILE A 1 80 ? -4.322 -6.693 2.004 1.00 95.69 80 ILE A CA 1
ATOM 625 C C . ILE A 1 80 ? -5.658 -6.427 2.714 1.00 95.69 80 ILE A C 1
ATOM 627 O O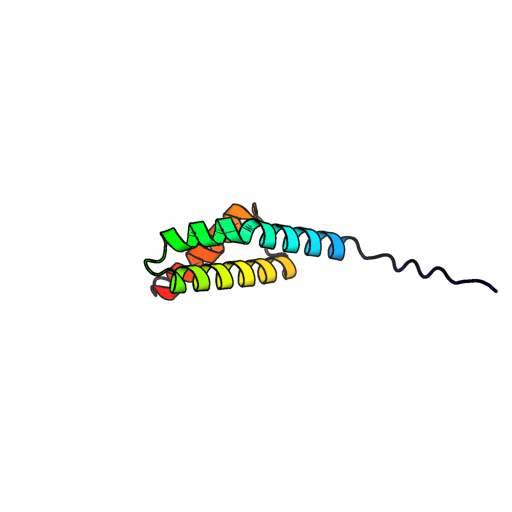 . ILE A 1 80 ? -6.041 -7.153 3.631 1.00 95.69 80 ILE A O 1
ATOM 631 N N . VAL A 1 81 ? -6.404 -5.404 2.285 1.00 94.06 81 VAL A N 1
ATOM 632 C CA . VAL A 1 81 ? -7.713 -5.080 2.873 1.00 94.06 81 VAL A CA 1
ATOM 633 C C . VAL A 1 81 ? -8.710 -6.222 2.670 1.00 94.06 81 VAL A C 1
ATOM 635 O O . VAL A 1 81 ? -9.386 -6.607 3.621 1.00 94.06 81 VAL A O 1
ATOM 638 N N . LEU A 1 82 ? -8.786 -6.803 1.469 1.00 94.06 82 LEU A N 1
ATOM 639 C CA . LEU A 1 82 ? -9.675 -7.939 1.207 1.00 94.06 82 LEU A CA 1
ATOM 640 C C . LEU A 1 82 ? -9.345 -9.149 2.090 1.00 94.06 82 LEU A C 1
ATOM 642 O O . LEU A 1 82 ? -10.268 -9.778 2.609 1.00 94.06 82 LEU A O 1
ATOM 646 N N . GLN A 1 83 ? -8.058 -9.435 2.304 1.00 93.38 83 GLN A N 1
ATOM 647 C CA . GLN A 1 83 ? -7.608 -10.510 3.195 1.00 93.38 83 GLN A CA 1
ATOM 648 C C . GLN A 1 83 ? -8.023 -10.253 4.647 1.00 93.38 83 GLN A C 1
ATOM 650 O O . GLN A 1 83 ? -8.572 -11.137 5.301 1.00 93.38 83 GLN A O 1
ATOM 655 N N . ARG A 1 84 ? -7.844 -9.020 5.144 1.00 90.69 84 ARG A N 1
ATOM 656 C CA . ARG A 1 84 ? -8.276 -8.626 6.499 1.00 90.69 84 ARG A CA 1
ATOM 657 C C . ARG A 1 84 ? -9.792 -8.755 6.696 1.00 90.69 84 ARG A C 1
ATOM 659 O O . ARG A 1 84 ? -10.239 -9.007 7.810 1.00 90.69 84 ARG A O 1
ATOM 666 N N . LEU A 1 85 ? -10.574 -8.593 5.628 1.00 89.38 85 LEU A N 1
ATOM 667 C CA . LEU A 1 85 ? -12.033 -8.737 5.640 1.00 89.38 85 LEU A CA 1
ATOM 668 C C . LEU A 1 85 ? -12.515 -10.178 5.384 1.00 89.38 85 LEU A C 1
ATOM 670 O O . LEU A 1 85 ? -13.720 -10.419 5.413 1.00 89.38 85 LEU A O 1
ATOM 674 N N . GLY A 1 86 ? -11.613 -11.129 5.115 1.00 91.00 86 GLY A N 1
ATOM 675 C CA . GLY A 1 86 ? -11.974 -12.510 4.771 1.00 91.00 86 GLY A CA 1
ATOM 676 C C . GLY A 1 86 ? -12.691 -12.645 3.423 1.00 91.00 86 GLY A C 1
ATOM 677 O O . GLY A 1 86 ? -13.419 -13.609 3.200 1.00 91.00 86 GLY A O 1
ATOM 678 N N . LEU A 1 87 ? -12.519 -11.665 2.533 1.00 86.19 87 LEU A N 1
ATOM 679 C CA . LEU A 1 87 ? -13.132 -11.640 1.202 1.00 86.19 87 LEU A CA 1
ATOM 680 C C . LEU A 1 87 ? -12.237 -12.277 0.130 1.00 86.19 87 LEU A C 1
ATOM 682 O O . LEU A 1 87 ? -12.671 -12.425 -1.015 1.00 86.19 87 LEU A O 1
ATOM 686 N N . ARG A 1 88 ? -10.991 -12.618 0.481 1.00 74.62 88 ARG A N 1
ATOM 687 C CA . ARG A 1 88 ? -10.020 -13.276 -0.392 1.00 74.62 88 ARG A CA 1
ATOM 688 C C . ARG A 1 88 ? -8.933 -13.996 0.394 1.00 74.62 88 ARG A C 1
ATOM 690 O O . ARG A 1 88 ? -8.583 -13.497 1.484 1.00 74.62 88 ARG A O 1
#

Mean predicted aligned error: 8.57 Å

Sequence (88 aa):
MESEMNVTSRKPADTETRDRERLIETMAPSVHHMADRFMHSREAAAELARETLAKAKSDLEAGAVKTALDAHLFRIMHEIVLQRLGLR